Protein AF-A0A7S4C489-F1 (afdb_monomer_lite)

Foldseek 3Di:
DDFDWDWDWDQDPVRDIDTDTDGPVVVVVVVLVVLLVLLVVLLVCVLVVHDDPDPPSLQSLQQAQQKKFKFWDFPPDPDPPPPPGHTDFDPDPDPPFGAGEMENDVVLVVQVVVVVVVVDPDDGTDIDMDTGGLLRVLVSLLVDPGQWYWYSSGDPDDIRTDGNVVSVCSNPRD

Sequence (174 aa):
MPSALHCLEFVCPEDSTVSLRCDAAQVEHLRLFLKVAIVEQLLLRLHAGVDLEVQNPFARLRDFCGYFVLSALPVGCDALDDVPLRMAMVPDSQSKRRLIAAFTANDALQFFVAAREAAAQTREEQLVSVQLSGLELFGHLAGSSADGIVFNACGPTQPIALQREVTKAILNYP

Structure (mmCIF, N/CA/C/O backbone):
data_AF-A0A7S4C489-F1
#
_entry.id   AF-A0A7S4C489-F1
#
loop_
_atom_site.group_PDB
_atom_site.id
_atom_site.type_symbol
_atom_site.label_atom_id
_atom_site.label_alt_id
_atom_site.label_comp_id
_atom_site.label_asym_id
_atom_site.label_entity_id
_atom_site.label_seq_id
_atom_site.pdbx_PDB_ins_code
_atom_site.Cartn_x
_atom_site.Cartn_y
_atom_site.Cartn_z
_atom_site.occupancy
_atom_site.B_iso_or_equiv
_atom_site.auth_seq_id
_atom_site.auth_comp_id
_atom_site.auth_asym_id
_atom_site.auth_atom_id
_atom_site.pdbx_PDB_model_num
ATOM 1 N N . MET A 1 1 ? 39.138 2.344 0.219 1.00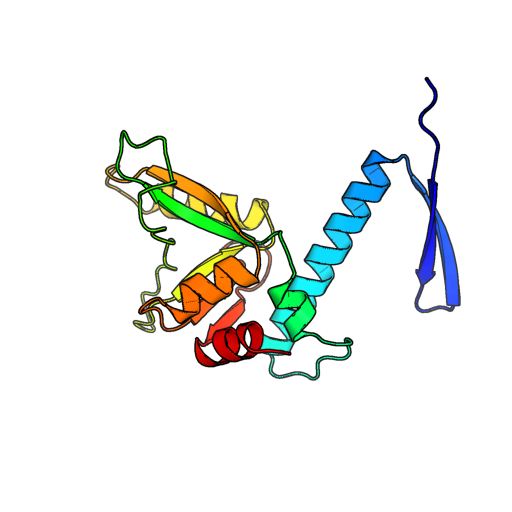 47.12 1 MET A N 1
ATOM 2 C CA . MET A 1 1 ? 39.084 1.410 -0.929 1.00 47.12 1 MET A CA 1
ATOM 3 C C . MET A 1 1 ? 38.181 2.029 -1.982 1.00 47.12 1 MET A C 1
ATOM 5 O O . MET A 1 1 ? 37.164 2.574 -1.572 1.00 47.12 1 MET A O 1
ATOM 9 N N . PRO A 1 2 ? 38.544 2.055 -3.275 1.00 48.91 2 PRO A N 1
ATOM 10 C CA . PRO A 1 2 ? 37.678 2.641 -4.293 1.00 48.91 2 PRO A CA 1
ATOM 11 C C . PRO A 1 2 ? 36.423 1.774 -4.451 1.00 48.91 2 PRO A C 1
ATOM 13 O O . PRO A 1 2 ? 36.527 0.581 -4.728 1.00 48.91 2 PRO A O 1
ATOM 16 N N . SER A 1 3 ? 35.249 2.362 -4.221 1.00 57.22 3 SER A N 1
ATOM 17 C CA . SER A 1 3 ? 33.958 1.710 -4.451 1.00 57.22 3 SER A CA 1
ATOM 18 C C . SER A 1 3 ? 33.835 1.350 -5.931 1.00 57.22 3 SER A C 1
ATOM 20 O O . SER A 1 3 ? 34.046 2.205 -6.793 1.00 57.22 3 SER A O 1
ATOM 22 N N . ALA A 1 4 ? 33.528 0.088 -6.237 1.00 72.00 4 ALA A N 1
ATOM 23 C CA . ALA A 1 4 ? 33.305 -0.345 -7.610 1.00 72.00 4 ALA A CA 1
ATOM 24 C C . ALA A 1 4 ? 32.109 0.419 -8.202 1.00 72.00 4 ALA A C 1
ATOM 26 O O . ALA A 1 4 ? 31.033 0.461 -7.604 1.00 72.00 4 ALA A O 1
ATOM 27 N N . LEU A 1 5 ? 32.315 1.048 -9.360 1.00 71.12 5 LEU A N 1
ATOM 28 C CA . LEU A 1 5 ? 31.244 1.695 -10.111 1.00 71.12 5 LEU A CA 1
ATOM 29 C C . LEU A 1 5 ? 30.520 0.640 -10.948 1.00 71.12 5 LEU A C 1
ATOM 31 O O . LEU A 1 5 ? 31.138 -0.097 -11.716 1.00 71.12 5 LEU A O 1
ATOM 35 N N . HIS A 1 6 ? 29.205 0.599 -10.811 1.00 75.62 6 HIS A N 1
ATOM 36 C CA . HIS A 1 6 ? 28.293 -0.190 -11.618 1.00 75.62 6 HIS A CA 1
ATOM 37 C C . HIS A 1 6 ? 27.765 0.665 -12.776 1.00 75.62 6 HIS A C 1
ATOM 39 O O . HIS A 1 6 ? 27.469 1.848 -12.606 1.00 75.62 6 HIS A O 1
ATOM 45 N N . CYS A 1 7 ? 27.639 0.061 -13.956 1.00 75.62 7 CYS A N 1
ATOM 46 C CA . CYS A 1 7 ? 26.987 0.679 -15.107 1.00 75.62 7 CYS A CA 1
ATOM 47 C C . CYS A 1 7 ? 25.549 0.158 -15.180 1.00 75.62 7 CYS A C 1
ATOM 49 O O . CYS A 1 7 ? 25.346 -1.049 -15.302 1.00 75.62 7 CYS A O 1
ATOM 51 N N . LEU A 1 8 ? 24.568 1.050 -15.058 1.00 73.81 8 LEU A N 1
ATOM 52 C CA . LEU A 1 8 ? 23.160 0.746 -15.302 1.00 73.81 8 LEU A CA 1
ATOM 53 C C . LEU A 1 8 ? 22.781 1.285 -16.679 1.00 73.81 8 LEU A C 1
ATOM 55 O O . LEU A 1 8 ? 23.013 2.458 -16.963 1.00 73.81 8 LEU A O 1
ATOM 59 N N . GLU A 1 9 ? 22.198 0.437 -17.519 1.00 77.31 9 GLU A N 1
ATOM 60 C CA . GLU A 1 9 ? 21.714 0.817 -18.845 1.00 77.31 9 GLU A CA 1
ATOM 61 C C . GLU A 1 9 ? 20.194 0.945 -18.815 1.00 77.31 9 GLU A C 1
ATOM 63 O O . GLU A 1 9 ? 19.482 0.014 -18.433 1.00 77.31 9 GLU A O 1
ATOM 68 N N . PHE A 1 10 ? 19.703 2.115 -19.207 1.00 73.81 10 PHE A N 1
ATOM 69 C CA . PHE A 1 10 ? 18.283 2.403 -19.336 1.00 73.81 10 PHE A CA 1
ATOM 70 C C . PHE A 1 10 ? 17.939 2.511 -20.817 1.00 73.81 10 PHE A C 1
ATOM 72 O O . PHE A 1 10 ? 18.589 3.259 -21.547 1.00 73.81 10 PHE A O 1
ATOM 79 N N . VAL A 1 11 ? 16.916 1.774 -21.246 1.00 74.12 11 VAL A N 1
ATOM 80 C CA . VAL A 1 11 ? 16.344 1.902 -22.589 1.00 74.12 11 VAL A CA 1
ATOM 81 C C . VAL A 1 11 ? 15.261 2.970 -22.526 1.00 74.12 11 VAL A C 1
ATOM 83 O O . VAL A 1 11 ? 14.256 2.807 -21.831 1.00 74.12 11 VAL A O 1
ATOM 86 N N . CYS A 1 12 ? 15.493 4.088 -23.202 1.00 66.31 12 CYS A N 1
ATOM 87 C CA . CYS A 1 12 ? 14.509 5.148 -23.341 1.00 66.31 12 CYS A CA 1
ATOM 88 C C . CYS A 1 12 ? 13.481 4.786 -24.431 1.00 66.31 12 CYS A C 1
ATOM 90 O O . CYS A 1 12 ? 13.786 3.999 -25.326 1.00 66.31 12 CYS A O 1
ATOM 92 N N . PRO A 1 13 ? 12.277 5.389 -24.406 1.00 63.50 13 PRO A N 1
ATOM 93 C CA . PRO A 1 13 ? 11.229 5.133 -25.403 1.00 63.50 13 PRO A CA 1
ATOM 94 C C . PRO A 1 13 ? 11.622 5.443 -26.856 1.00 63.50 13 PRO A C 1
ATOM 96 O O . PRO A 1 13 ? 10.945 5.006 -27.777 1.00 63.50 13 PRO A O 1
ATOM 99 N N . GLU A 1 14 ? 12.693 6.211 -27.061 1.00 78.44 14 GLU A N 1
ATOM 100 C CA . GLU A 1 14 ? 13.211 6.613 -28.375 1.00 78.44 14 GLU A CA 1
ATOM 101 C C . GLU A 1 14 ? 14.288 5.649 -28.916 1.00 78.44 14 GLU A C 1
ATOM 103 O O . GLU A 1 14 ? 15.095 6.044 -29.754 1.00 78.44 14 GLU A O 1
ATOM 108 N N . ASP A 1 15 ? 14.368 4.418 -28.392 1.00 71.81 15 ASP A N 1
ATOM 109 C CA . ASP A 1 15 ? 15.439 3.438 -28.661 1.00 71.81 15 ASP A CA 1
ATOM 110 C C . ASP A 1 15 ? 16.861 3.952 -28.354 1.00 71.81 15 ASP A C 1
ATOM 112 O O . ASP A 1 15 ? 17.868 3.387 -28.788 1.00 71.81 15 ASP A O 1
ATOM 116 N N . SER A 1 16 ? 16.970 5.017 -27.559 1.00 73.38 16 SER A N 1
ATOM 117 C CA . SER A 1 16 ? 18.240 5.518 -27.048 1.00 73.38 16 SER A CA 1
ATOM 118 C C . SER A 1 16 ? 18.595 4.837 -25.728 1.00 73.38 16 SER A C 1
ATOM 120 O O . SER A 1 16 ? 17.752 4.644 -24.850 1.00 73.38 16 SER A O 1
ATOM 122 N N . THR A 1 17 ? 19.863 4.462 -25.576 1.00 76.50 17 THR A N 1
ATOM 123 C CA . THR A 1 17 ? 20.372 3.865 -24.338 1.00 76.50 17 THR A CA 1
ATOM 124 C C . THR A 1 17 ? 21.114 4.914 -23.528 1.00 76.50 17 THR A C 1
ATOM 126 O O . THR A 1 17 ? 22.079 5.515 -24.004 1.00 76.50 17 THR A O 1
ATOM 129 N N . VAL A 1 18 ? 20.694 5.121 -22.283 1.00 78.38 18 VAL A N 1
ATOM 130 C CA . VAL A 1 18 ? 21.392 5.996 -21.336 1.00 78.38 18 VAL A CA 1
ATOM 131 C C . VAL A 1 18 ? 22.132 5.129 -20.328 1.00 78.38 18 VAL A C 1
ATOM 133 O O . VAL A 1 18 ? 21.525 4.345 -19.599 1.00 78.38 18 VAL A O 1
ATOM 136 N N . SER A 1 19 ? 23.456 5.278 -20.276 1.00 78.75 19 SER A N 1
ATOM 137 C CA . SER A 1 19 ? 24.300 4.606 -19.289 1.00 78.75 19 SER A CA 1
ATOM 138 C C . SER A 1 19 ? 24.532 5.513 -18.081 1.00 78.75 19 SER A C 1
ATOM 140 O O . SER A 1 19 ? 25.133 6.583 -18.214 1.00 78.75 19 SER A O 1
ATOM 142 N N . LEU A 1 20 ? 24.112 5.075 -16.899 1.00 80.06 20 LEU A N 1
ATOM 143 C CA . LEU A 1 20 ? 24.358 5.762 -15.635 1.00 80.06 20 LEU A CA 1
ATOM 144 C C . LEU A 1 20 ? 25.469 5.029 -14.873 1.00 80.06 20 LEU A C 1
ATOM 146 O O . LEU A 1 20 ? 25.382 3.821 -14.643 1.00 80.06 20 LEU A O 1
ATOM 150 N N . ARG A 1 21 ? 26.525 5.750 -14.480 1.00 83.69 21 ARG A N 1
ATOM 151 C CA . ARG A 1 21 ? 27.573 5.209 -13.603 1.00 83.69 21 ARG A CA 1
ATOM 152 C C . ARG A 1 21 ? 27.207 5.499 -12.160 1.00 83.69 21 ARG A C 1
ATOM 154 O O . ARG A 1 21 ? 27.147 6.662 -11.770 1.00 83.69 21 ARG A O 1
ATOM 161 N N . CYS A 1 22 ? 27.001 4.443 -11.391 1.00 83.38 22 CYS A N 1
ATOM 162 C CA . CYS A 1 22 ? 26.577 4.524 -10.005 1.00 83.38 22 CYS A CA 1
ATOM 163 C C . CYS A 1 22 ? 27.525 3.747 -9.104 1.00 83.38 22 CYS A C 1
ATOM 165 O O . CYS A 1 22 ? 28.034 2.699 -9.492 1.00 83.38 22 CYS A O 1
ATOM 167 N N . ASP A 1 23 ? 27.736 4.215 -7.882 1.00 87.88 23 ASP A N 1
ATOM 168 C CA . ASP A 1 23 ? 28.284 3.351 -6.840 1.00 87.88 23 ASP A CA 1
ATOM 169 C C . ASP A 1 23 ? 27.232 2.332 -6.353 1.00 87.88 23 ASP A C 1
ATOM 171 O O . ASP A 1 23 ? 26.052 2.391 -6.713 1.00 87.88 23 ASP A O 1
ATOM 175 N N . ALA A 1 24 ? 27.655 1.366 -5.536 1.00 81.56 24 ALA A N 1
ATOM 176 C CA . ALA A 1 24 ? 26.771 0.315 -5.032 1.00 81.56 24 ALA A CA 1
ATOM 177 C C . ALA A 1 24 ? 25.567 0.857 -4.233 1.00 81.56 24 ALA A C 1
ATOM 179 O O . ALA A 1 24 ? 24.468 0.317 -4.348 1.00 81.56 24 ALA A O 1
ATOM 180 N N . ALA A 1 25 ? 25.740 1.936 -3.463 1.00 83.31 25 ALA A N 1
ATOM 181 C CA . ALA A 1 25 ? 24.656 2.515 -2.672 1.00 83.31 25 ALA A CA 1
ATOM 182 C C . ALA A 1 25 ? 23.616 3.203 -3.571 1.00 83.31 25 ALA A C 1
ATOM 184 O O . ALA A 1 25 ? 22.413 3.074 -3.356 1.00 83.31 25 ALA A O 1
ATOM 185 N N . GLN A 1 26 ? 24.065 3.898 -4.615 1.00 84.00 26 GLN A N 1
ATOM 186 C CA . GLN A 1 26 ? 23.197 4.516 -5.616 1.00 84.00 26 GLN A CA 1
ATOM 187 C C . GLN A 1 26 ? 22.395 3.476 -6.407 1.00 84.00 26 GLN A C 1
ATOM 189 O O . GLN A 1 26 ? 21.207 3.683 -6.654 1.00 84.00 26 GLN A O 1
ATOM 194 N N . VAL A 1 27 ? 23.008 2.342 -6.767 1.00 82.00 27 VAL A N 1
ATOM 195 C CA . VAL A 1 27 ? 22.298 1.237 -7.432 1.00 82.00 27 VAL A CA 1
ATOM 196 C C . VAL A 1 27 ? 21.177 0.692 -6.550 1.00 82.00 27 VAL A C 1
ATOM 198 O O . VAL A 1 27 ? 20.066 0.490 -7.039 1.00 82.00 27 VAL A O 1
ATOM 201 N N . GLU A 1 28 ? 21.434 0.476 -5.260 1.00 81.88 28 GLU A N 1
ATOM 202 C CA . GLU A 1 28 ? 20.408 -0.004 -4.328 1.00 81.88 28 GLU A CA 1
ATOM 203 C C . GLU A 1 28 ? 19.265 1.005 -4.159 1.00 81.88 28 GLU A C 1
ATOM 205 O O . GLU A 1 28 ? 18.094 0.622 -4.226 1.00 81.88 28 GLU A O 1
ATOM 210 N N . HIS A 1 29 ? 19.574 2.301 -4.054 1.00 82.25 29 HIS A N 1
ATOM 211 C CA . HIS A 1 29 ? 18.546 3.344 -4.024 1.00 82.25 29 HIS A CA 1
ATOM 212 C C . HIS A 1 29 ? 17.684 3.353 -5.291 1.00 82.25 29 HIS A C 1
ATOM 214 O O . HIS A 1 29 ? 16.458 3.406 -5.195 1.00 82.25 29 HIS A O 1
ATOM 220 N N . LEU A 1 30 ? 18.296 3.249 -6.475 1.00 83.19 30 LEU A N 1
ATOM 221 C CA . LEU A 1 30 ? 17.563 3.190 -7.743 1.00 83.19 30 LEU A CA 1
ATOM 222 C C . LEU A 1 30 ? 16.684 1.939 -7.835 1.00 83.19 30 LEU A C 1
ATOM 224 O O . LEU A 1 30 ? 15.540 2.021 -8.278 1.00 83.19 30 LEU A O 1
ATOM 228 N N . ARG A 1 31 ? 17.177 0.782 -7.378 1.00 83.12 31 ARG A N 1
ATOM 229 C CA . ARG A 1 31 ? 16.390 -0.460 -7.328 1.00 83.12 31 ARG A CA 1
ATOM 230 C C . ARG A 1 31 ? 15.173 -0.321 -6.424 1.00 83.12 31 ARG A C 1
ATOM 232 O O . ARG A 1 31 ? 14.090 -0.761 -6.807 1.00 83.12 31 ARG A O 1
ATOM 239 N N . LEU A 1 32 ? 15.336 0.279 -5.247 1.00 80.56 32 LEU A N 1
ATOM 240 C CA . LEU A 1 32 ? 14.225 0.522 -4.331 1.00 80.56 32 LEU A CA 1
ATOM 241 C C . LEU A 1 32 ? 13.210 1.494 -4.942 1.00 80.56 32 LEU A C 1
ATOM 243 O O . LEU A 1 32 ? 12.019 1.190 -4.963 1.00 80.56 32 LEU A O 1
ATOM 247 N N . PHE A 1 33 ? 13.687 2.606 -5.506 1.00 83.75 33 PHE A N 1
ATOM 248 C CA . PHE A 1 33 ? 12.850 3.598 -6.178 1.00 83.75 33 PHE A CA 1
ATOM 249 C C . PHE A 1 33 ? 12.013 2.976 -7.303 1.00 83.75 33 PHE A C 1
ATOM 251 O O . PHE A 1 33 ? 10.803 3.177 -7.353 1.00 83.75 33 PHE A O 1
ATOM 258 N N . LEU A 1 34 ? 12.625 2.155 -8.163 1.00 83.88 34 LEU A N 1
ATOM 259 C CA . LEU A 1 34 ? 11.911 1.468 -9.242 1.00 83.88 34 LEU A CA 1
ATOM 260 C C . LEU A 1 34 ? 10.825 0.525 -8.712 1.00 83.88 34 LEU A C 1
ATOM 262 O O . LEU A 1 34 ? 9.737 0.469 -9.282 1.00 83.88 34 LEU A O 1
ATOM 266 N N . LYS A 1 35 ? 11.086 -0.204 -7.618 1.00 83.75 35 LYS A N 1
ATOM 267 C CA . LYS A 1 35 ? 10.074 -1.076 -6.998 1.00 83.75 35 LYS A CA 1
ATOM 268 C C . LYS A 1 35 ? 8.884 -0.271 -6.477 1.00 83.75 35 LYS A C 1
ATOM 270 O O . LYS A 1 35 ? 7.751 -0.643 -6.769 1.00 83.75 35 LYS A O 1
ATOM 275 N N . VAL A 1 36 ? 9.142 0.828 -5.764 1.00 85.62 36 VAL A N 1
ATOM 276 C CA . VAL A 1 36 ? 8.100 1.738 -5.257 1.00 85.62 36 VAL A CA 1
ATOM 277 C C . VAL A 1 36 ? 7.282 2.305 -6.418 1.00 85.62 36 VAL A C 1
ATOM 279 O O . VAL A 1 36 ? 6.063 2.169 -6.424 1.00 85.62 36 VAL A O 1
ATOM 282 N N . ALA A 1 37 ? 7.944 2.844 -7.447 1.00 86.44 37 ALA A N 1
ATOM 283 C CA . ALA A 1 37 ? 7.281 3.436 -8.607 1.00 86.44 37 ALA A CA 1
ATOM 284 C C . ALA A 1 37 ? 6.385 2.430 -9.349 1.00 86.44 37 ALA A C 1
ATOM 286 O O . ALA A 1 37 ? 5.265 2.762 -9.732 1.00 86.44 37 ALA A O 1
ATOM 287 N N . ILE A 1 38 ? 6.838 1.182 -9.522 1.00 88.75 38 ILE A N 1
ATOM 288 C CA . ILE A 1 38 ? 6.021 0.123 -10.133 1.00 88.75 38 ILE A CA 1
ATOM 289 C C . ILE A 1 38 ? 4.784 -0.170 -9.279 1.00 88.75 38 ILE A C 1
ATOM 291 O O . ILE A 1 38 ? 3.687 -0.279 -9.821 1.00 88.75 38 ILE A O 1
ATOM 295 N N . VAL A 1 39 ? 4.943 -0.297 -7.960 1.00 89.56 39 VAL A N 1
ATOM 296 C CA . VAL A 1 39 ? 3.826 -0.557 -7.039 1.00 89.56 39 VAL A CA 1
ATOM 297 C C . VAL A 1 39 ? 2.815 0.585 -7.074 1.00 89.56 39 VAL A C 1
ATOM 299 O O . VAL A 1 39 ? 1.622 0.329 -7.214 1.00 89.56 39 VAL A O 1
ATOM 302 N N . GLU A 1 40 ? 3.268 1.835 -7.037 1.00 87.75 40 GLU A N 1
ATOM 303 C CA . GLU A 1 40 ? 2.386 3.002 -7.124 1.00 87.75 40 GLU A CA 1
ATOM 304 C C . GLU A 1 40 ? 1.622 3.055 -8.450 1.00 87.75 40 GLU A C 1
ATOM 306 O O . GLU A 1 40 ? 0.411 3.273 -8.452 1.00 87.75 40 GLU A O 1
ATOM 311 N N . GLN A 1 41 ? 2.285 2.777 -9.576 1.00 88.81 41 GLN A N 1
ATOM 312 C CA . GLN A 1 41 ? 1.624 2.703 -10.883 1.00 88.81 41 GLN A CA 1
ATOM 313 C C . GLN A 1 41 ? 0.577 1.584 -10.942 1.00 88.81 41 GLN A C 1
ATOM 315 O O . GLN A 1 41 ? -0.510 1.783 -11.489 1.00 88.81 41 GLN A O 1
ATOM 320 N N . LEU A 1 42 ? 0.867 0.419 -10.354 1.00 90.12 42 LEU A N 1
ATOM 321 C CA . LEU A 1 42 ? -0.098 -0.677 -10.257 1.00 90.12 42 LEU A CA 1
ATOM 322 C C . LEU A 1 42 ? -1.313 -0.285 -9.412 1.00 90.12 42 LEU A C 1
ATOM 324 O O . LEU A 1 42 ? -2.442 -0.531 -9.831 1.00 90.12 42 LEU A O 1
ATOM 328 N N . LEU A 1 43 ? -1.096 0.352 -8.258 1.00 89.81 43 LEU A N 1
ATOM 329 C CA . LEU A 1 43 ? -2.171 0.836 -7.391 1.00 89.81 43 LEU A CA 1
ATOM 330 C C . LEU A 1 43 ? -3.047 1.872 -8.108 1.00 89.81 43 LEU A C 1
ATOM 332 O O . LEU A 1 43 ? -4.272 1.766 -8.060 1.00 89.81 43 LEU A O 1
ATOM 336 N N . LEU A 1 44 ? -2.440 2.830 -8.817 1.00 88.56 44 LEU A N 1
ATOM 337 C CA . LEU A 1 44 ? -3.159 3.855 -9.581 1.00 88.56 44 LEU A CA 1
ATOM 338 C C . LEU A 1 44 ? -4.034 3.244 -10.676 1.00 88.56 44 LEU A C 1
ATOM 340 O O . LEU A 1 44 ? -5.212 3.580 -10.782 1.00 88.56 44 LEU A O 1
ATOM 344 N N . ARG A 1 45 ? -3.484 2.321 -11.473 1.00 88.62 45 ARG A N 1
ATOM 345 C CA . ARG A 1 45 ? -4.242 1.651 -12.540 1.00 88.62 45 ARG A CA 1
ATOM 346 C C . ARG A 1 45 ? -5.372 0.792 -11.987 1.00 88.62 45 ARG A C 1
ATOM 348 O O . ARG A 1 45 ? -6.477 0.835 -12.519 1.00 88.62 45 ARG A O 1
ATOM 355 N N . LEU A 1 46 ? -5.119 0.076 -10.890 1.00 86.88 46 LEU A N 1
ATOM 356 C CA . LEU A 1 46 ? -6.131 -0.725 -10.205 1.00 86.88 46 LEU A CA 1
ATOM 357 C C . LEU A 1 46 ? -7.276 0.150 -9.679 1.00 86.88 46 LEU A C 1
ATOM 359 O O . LEU A 1 46 ? -8.440 -0.202 -9.839 1.00 86.88 46 LEU A O 1
ATOM 363 N N . HIS A 1 47 ? -6.952 1.311 -9.106 1.00 86.62 47 HIS A N 1
ATOM 364 C CA . HIS A 1 47 ? -7.938 2.290 -8.652 1.00 86.62 47 HIS A CA 1
ATOM 365 C C . HIS A 1 47 ? -8.744 2.898 -9.807 1.00 86.62 47 HIS A C 1
ATOM 367 O O . HIS A 1 47 ? -9.954 3.078 -9.687 1.00 86.62 47 HIS A O 1
ATOM 373 N N . ALA A 1 48 ? -8.090 3.177 -10.936 1.00 86.56 48 ALA A N 1
ATOM 374 C CA . ALA A 1 48 ? -8.727 3.715 -12.135 1.00 86.56 48 ALA A CA 1
ATOM 375 C C . ALA A 1 48 ? -9.516 2.665 -12.945 1.00 86.56 48 ALA A C 1
ATOM 377 O O . ALA A 1 48 ? -10.209 3.032 -13.892 1.00 86.56 48 ALA A O 1
ATOM 378 N N . GLY A 1 49 ? -9.416 1.374 -12.601 1.00 83.50 49 GLY A N 1
ATOM 379 C CA . GLY A 1 49 ? -10.044 0.286 -13.355 1.00 83.50 49 GLY A CA 1
ATOM 380 C C . GLY A 1 49 ? -9.443 0.082 -14.750 1.00 83.50 49 GLY A C 1
ATOM 381 O O . GLY A 1 49 ? -10.156 -0.313 -15.667 1.00 83.50 49 GLY A O 1
ATOM 382 N N . VAL A 1 50 ? -8.155 0.393 -14.919 1.00 87.12 50 VAL A N 1
ATOM 383 C CA . VAL A 1 50 ? -7.425 0.300 -16.194 1.00 87.12 50 VAL A CA 1
ATOM 384 C C . VAL A 1 50 ? -6.630 -1.005 -16.258 1.00 87.12 50 VAL A C 1
ATOM 386 O O . VAL A 1 50 ? -6.199 -1.533 -15.231 1.00 87.12 50 VAL A O 1
ATO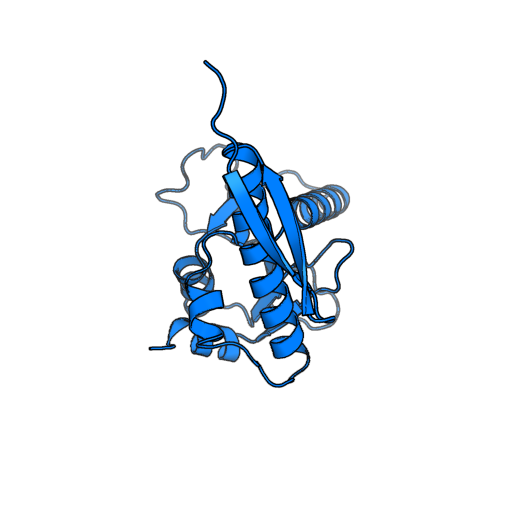M 389 N N . ASP A 1 51 ? -6.388 -1.498 -17.473 1.00 81.75 51 ASP A N 1
ATOM 390 C CA . ASP A 1 51 ? -5.600 -2.704 -17.715 1.00 81.75 51 ASP A CA 1
ATOM 391 C C . ASP A 1 51 ? -4.181 -2.632 -17.119 1.00 81.75 51 ASP A C 1
ATOM 393 O O . ASP A 1 51 ? -3.441 -1.641 -17.222 1.00 81.75 51 ASP A O 1
ATOM 397 N N . LEU A 1 52 ? -3.787 -3.740 -16.490 1.00 84.38 52 LEU A N 1
ATOM 398 C CA . LEU A 1 52 ? -2.493 -3.919 -15.842 1.00 84.38 52 LEU A CA 1
ATOM 399 C C . LEU A 1 52 ? -1.522 -4.584 -16.830 1.00 84.38 52 LEU A C 1
ATOM 401 O O . LEU A 1 52 ? -1.460 -5.805 -16.928 1.00 84.38 52 LEU A O 1
ATOM 405 N N . GLU A 1 53 ? -0.732 -3.782 -17.546 1.00 79.12 53 GLU A N 1
ATOM 406 C CA . GLU A 1 53 ? 0.242 -4.227 -18.568 1.00 79.12 53 GLU A CA 1
ATOM 407 C C . GLU A 1 53 ? 1.531 -4.828 -17.969 1.00 79.12 53 GLU A C 1
ATOM 409 O O . GLU A 1 53 ? 2.618 -4.738 -18.539 1.00 79.12 53 GLU A O 1
ATOM 414 N N . VAL A 1 54 ? 1.447 -5.411 -16.776 1.00 78.00 54 VAL A N 1
ATOM 415 C CA . VAL A 1 54 ? 2.598 -5.947 -16.044 1.00 78.00 54 VAL A CA 1
ATOM 416 C C . VAL A 1 54 ? 2.367 -7.425 -15.782 1.00 78.00 54 VAL A C 1
ATOM 418 O O . VAL A 1 54 ? 1.277 -7.829 -15.390 1.00 78.00 54 VAL A O 1
ATOM 421 N N . G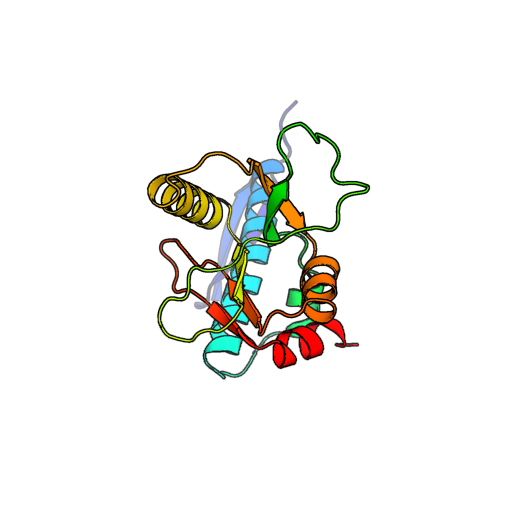LN A 1 55 ? 3.407 -8.243 -15.946 1.00 78.75 55 GLN A N 1
ATOM 422 C CA . GLN A 1 55 ? 3.333 -9.657 -15.581 1.00 78.75 55 GLN A CA 1
ATOM 423 C C . GLN A 1 55 ? 3.102 -9.813 -14.072 1.00 78.75 55 GLN A C 1
ATOM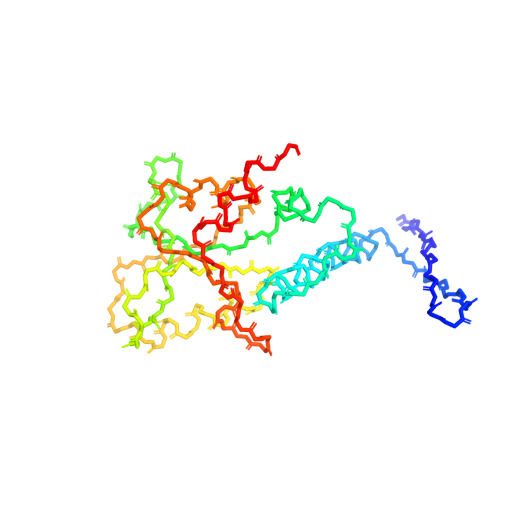 425 O O . GLN A 1 55 ? 3.873 -9.279 -13.266 1.00 78.75 55 GLN A O 1
ATOM 430 N N . ASN A 1 56 ? 2.072 -10.586 -13.714 1.00 85.81 56 ASN A N 1
ATOM 431 C CA . ASN A 1 56 ? 1.689 -10.920 -12.338 1.00 85.81 56 ASN A CA 1
ATOM 432 C C . ASN A 1 56 ? 1.544 -9.680 -11.427 1.00 85.81 56 ASN A C 1
ATOM 434 O O . ASN A 1 56 ? 2.268 -9.552 -10.436 1.00 85.81 56 ASN A O 1
ATOM 438 N N . PRO A 1 57 ? 0.624 -8.744 -11.731 1.00 88.06 57 PRO A N 1
ATOM 439 C CA . PRO A 1 57 ? 0.542 -7.469 -11.021 1.00 88.06 57 PRO A CA 1
ATOM 440 C C . PRO A 1 57 ? 0.185 -7.651 -9.538 1.00 88.06 57 PRO A C 1
ATOM 442 O O . PRO A 1 57 ? 0.734 -6.965 -8.680 1.00 88.06 57 PRO A O 1
ATOM 445 N N . PHE A 1 58 ? -0.673 -8.622 -9.216 1.00 90.81 58 PHE A N 1
ATOM 446 C CA . PHE A 1 58 ? -1.046 -8.929 -7.834 1.00 90.81 58 PHE A CA 1
ATOM 447 C C . PHE A 1 58 ? 0.101 -9.553 -7.039 1.00 90.81 58 PHE A C 1
ATOM 449 O O . PHE A 1 58 ? 0.314 -9.149 -5.900 1.00 90.81 58 PHE A O 1
ATOM 456 N N . ALA A 1 59 ? 0.906 -10.435 -7.645 1.00 89.44 59 ALA A N 1
ATOM 457 C CA . ALA A 1 59 ? 2.119 -10.942 -6.998 1.00 89.44 59 ALA A CA 1
ATOM 458 C C . ALA A 1 59 ? 3.082 -9.797 -6.655 1.00 89.44 59 ALA A C 1
ATOM 460 O O . ALA A 1 59 ? 3.586 -9.730 -5.543 1.00 89.44 59 ALA A O 1
ATOM 461 N N . ARG A 1 60 ? 3.270 -8.821 -7.555 1.00 89.75 60 ARG A N 1
ATOM 462 C CA . ARG A 1 60 ? 4.129 -7.657 -7.274 1.00 89.75 60 ARG A CA 1
ATOM 463 C C . ARG A 1 60 ? 3.633 -6.813 -6.103 1.00 89.75 60 ARG A C 1
ATOM 465 O O . ARG A 1 60 ? 4.454 -6.346 -5.321 1.00 89.75 60 ARG A O 1
ATOM 472 N N . LEU A 1 61 ? 2.319 -6.619 -5.977 1.00 91.31 61 LEU A N 1
ATOM 473 C CA . LEU A 1 61 ? 1.739 -5.914 -4.832 1.00 91.31 61 LEU A CA 1
ATOM 474 C C . LEU A 1 61 ? 1.907 -6.716 -3.537 1.00 91.31 61 LEU A C 1
ATOM 476 O O . LEU A 1 61 ? 2.279 -6.136 -2.519 1.00 91.31 61 LEU A O 1
ATOM 480 N N . ARG A 1 62 ? 1.655 -8.029 -3.578 1.00 92.38 62 ARG A N 1
ATOM 481 C CA . ARG A 1 62 ? 1.776 -8.943 -2.433 1.00 92.38 62 ARG A CA 1
ATOM 482 C C . ARG A 1 62 ? 3.216 -9.074 -1.937 1.00 92.38 62 ARG A C 1
ATOM 484 O O . ARG A 1 62 ? 3.453 -9.060 -0.735 1.00 92.38 62 ARG A O 1
ATOM 491 N N . ASP A 1 63 ? 4.170 -9.173 -2.850 1.00 90.38 63 ASP A N 1
ATOM 492 C CA . ASP A 1 63 ? 5.563 -9.490 -2.527 1.00 90.38 63 ASP A CA 1
ATOM 493 C C . ASP A 1 63 ? 6.396 -8.222 -2.247 1.00 90.38 63 ASP A C 1
ATOM 495 O O . ASP A 1 63 ? 7.577 -8.296 -1.901 1.00 90.38 63 ASP A O 1
ATOM 499 N N . PHE A 1 64 ? 5.798 -7.032 -2.383 1.00 91.44 64 PHE A N 1
ATOM 500 C CA . PHE A 1 64 ? 6.460 -5.776 -2.049 1.00 91.44 64 PHE A CA 1
ATOM 501 C C . PHE A 1 64 ? 6.676 -5.650 -0.536 1.00 91.44 64 PHE A C 1
ATOM 503 O O . PHE A 1 64 ? 5.734 -5.731 0.244 1.00 91.44 64 PHE A O 1
ATOM 510 N N . CYS A 1 65 ? 7.920 -5.416 -0.115 1.00 87.12 65 CYS A N 1
ATOM 511 C CA . CYS A 1 65 ? 8.329 -5.356 1.293 1.00 87.12 65 CYS A CA 1
ATOM 512 C C . CYS A 1 65 ? 8.427 -3.933 1.875 1.00 87.12 65 CYS A C 1
ATOM 514 O O . CYS A 1 65 ? 9.125 -3.716 2.863 1.00 87.12 65 CYS A O 1
ATOM 516 N N . GLY A 1 66 ? 7.792 -2.946 1.239 1.00 88.19 66 GLY A N 1
ATOM 517 C CA . GLY A 1 66 ? 8.009 -1.524 1.527 1.00 88.19 66 GLY A CA 1
ATOM 518 C C . GLY A 1 66 ? 6.760 -0.740 1.909 1.00 88.19 66 GLY A C 1
ATOM 519 O O . GLY A 1 66 ? 6.732 0.463 1.668 1.00 88.19 66 GLY A O 1
ATOM 520 N N . TYR A 1 67 ? 5.719 -1.386 2.440 1.00 91.75 67 TYR A N 1
ATOM 521 C CA . TYR A 1 67 ? 4.546 -0.652 2.909 1.00 91.75 67 TYR A CA 1
ATOM 522 C C . TYR A 1 67 ? 4.759 -0.171 4.338 1.00 91.75 67 TYR A C 1
ATOM 524 O O . TYR A 1 67 ? 5.140 -0.947 5.208 1.00 91.75 67 TYR A O 1
ATOM 532 N N . PHE A 1 68 ? 4.453 1.090 4.601 1.00 91.75 68 PHE A N 1
ATOM 533 C CA . PHE A 1 68 ? 4.442 1.656 5.940 1.00 91.75 68 PHE A CA 1
ATOM 534 C C . PHE A 1 68 ? 3.008 1.793 6.430 1.00 91.75 68 PHE A C 1
ATOM 536 O O . PHE A 1 68 ? 2.128 2.259 5.704 1.00 91.75 68 PHE A O 1
ATOM 543 N N . VAL A 1 69 ? 2.781 1.424 7.682 1.00 91.75 69 VAL A N 1
ATOM 544 C CA . VAL A 1 69 ? 1.537 1.675 8.409 1.00 91.75 69 VAL A CA 1
ATOM 545 C C . VAL A 1 69 ? 1.872 2.303 9.752 1.00 91.75 69 VAL A C 1
ATOM 547 O O . VAL A 1 69 ? 2.973 2.142 10.273 1.00 91.75 69 VAL A O 1
ATOM 550 N N . LEU A 1 70 ? 0.916 3.019 10.332 1.00 88.50 70 LEU A N 1
ATOM 551 C CA . LEU A 1 70 ? 1.045 3.512 11.700 1.00 88.50 70 LEU A CA 1
ATOM 552 C C . LEU A 1 70 ? 0.309 2.572 12.636 1.00 88.50 70 LEU A C 1
ATOM 554 O O . LEU A 1 70 ? -0.861 2.284 12.398 1.00 88.50 70 LEU A O 1
ATOM 558 N N . SER A 1 71 ? 0.969 2.135 13.700 1.00 84.81 71 SER A N 1
ATOM 559 C CA . SER A 1 71 ? 0.343 1.411 14.800 1.00 84.81 71 SER A CA 1
ATOM 560 C C . SER A 1 71 ? 0.185 2.328 16.004 1.00 84.81 71 SER A C 1
ATOM 562 O O . SER A 1 71 ? 1.132 3.020 16.379 1.00 84.81 71 SER A O 1
ATOM 564 N N . ALA A 1 72 ? -0.997 2.324 16.617 1.00 76.44 72 ALA A N 1
ATOM 565 C CA . ALA A 1 72 ? -1.198 2.935 17.925 1.00 76.44 72 ALA A CA 1
ATOM 566 C C . ALA A 1 72 ? -0.726 1.962 19.012 1.00 76.44 72 ALA A C 1
ATOM 568 O O . ALA A 1 72 ? -1.326 0.900 19.207 1.00 76.44 72 ALA A O 1
ATOM 569 N N . LEU A 1 73 ? 0.353 2.319 19.706 1.00 71.38 73 LEU A N 1
ATOM 570 C CA . LEU A 1 73 ? 0.837 1.599 20.877 1.00 71.38 73 LEU A CA 1
ATOM 571 C C . LEU A 1 73 ? 0.370 2.304 22.160 1.00 71.38 73 LEU A C 1
ATOM 573 O O . LEU A 1 73 ? 0.410 3.539 22.234 1.00 71.38 73 LEU A O 1
ATOM 577 N N . PRO A 1 74 ? -0.061 1.541 23.184 1.00 67.00 74 PRO A N 1
ATOM 578 C CA . PRO A 1 74 ? -0.260 2.090 24.517 1.00 67.00 74 PRO A CA 1
ATOM 579 C C . PRO A 1 74 ? 1.041 2.717 25.022 1.00 67.00 74 PRO A C 1
ATOM 581 O O . PRO A 1 74 ? 2.116 2.132 24.873 1.00 67.00 74 PRO A O 1
ATOM 584 N N . VAL A 1 75 ? 0.943 3.890 25.648 1.00 65.81 75 VAL A N 1
ATOM 585 C CA . VAL A 1 75 ? 2.105 4.579 26.223 1.00 65.81 75 VAL A CA 1
ATOM 586 C C . VAL A 1 75 ? 2.783 3.666 27.255 1.00 65.81 75 VAL A C 1
ATOM 588 O O . VAL A 1 75 ? 2.149 3.246 28.223 1.00 65.81 75 VAL A O 1
ATOM 591 N N . GLY A 1 76 ? 4.068 3.357 27.043 1.00 65.75 76 GLY A N 1
ATOM 592 C CA . GLY A 1 76 ? 4.877 2.501 27.923 1.00 65.75 76 GLY A CA 1
ATOM 593 C C . GLY A 1 76 ? 5.058 1.045 27.468 1.00 65.75 76 GLY A C 1
ATOM 594 O O . GLY A 1 76 ? 5.663 0.267 28.203 1.00 65.75 76 GLY A O 1
ATOM 595 N N . CYS A 1 77 ? 4.564 0.663 26.284 1.00 64.81 77 CYS A N 1
ATOM 596 C CA . CYS A 1 77 ? 4.915 -0.603 25.629 1.00 64.81 77 CYS A CA 1
ATOM 597 C C . CYS A 1 77 ? 5.921 -0.367 24.495 1.00 64.81 77 CYS A C 1
ATOM 599 O O . CYS A 1 77 ? 5.553 0.154 23.445 1.00 64.81 77 CYS A O 1
ATOM 601 N N . ASP A 1 78 ? 7.165 -0.808 24.692 1.00 62.94 78 ASP A N 1
ATOM 602 C CA . ASP A 1 78 ? 8.228 -0.721 23.676 1.00 62.94 78 ASP A CA 1
ATOM 603 C C . ASP A 1 78 ? 8.262 -1.937 22.730 1.00 62.94 78 ASP A C 1
ATOM 605 O O . ASP A 1 78 ? 8.915 -1.897 21.688 1.00 62.94 78 ASP A O 1
ATOM 609 N N . ALA A 1 79 ? 7.563 -3.025 23.073 1.00 61.50 79 ALA A N 1
ATOM 610 C CA . ALA A 1 79 ? 7.558 -4.266 22.303 1.00 61.50 79 ALA A CA 1
ATOM 611 C C . ALA A 1 79 ? 6.247 -4.443 21.520 1.00 61.50 79 ALA A C 1
ATOM 613 O O . ALA A 1 79 ? 5.159 -4.466 22.097 1.00 61.50 79 ALA A O 1
ATOM 614 N N . LEU A 1 80 ? 6.369 -4.607 20.199 1.00 62.84 80 LEU A N 1
ATOM 615 C CA . LEU A 1 80 ? 5.265 -4.917 19.279 1.00 62.84 80 LEU A CA 1
ATOM 616 C C . LEU A 1 80 ? 4.882 -6.408 19.276 1.00 62.84 80 LEU A C 1
ATOM 618 O O . LEU A 1 80 ? 3.844 -6.753 18.721 1.00 62.84 80 LEU A O 1
ATOM 622 N N . ASP A 1 81 ? 5.693 -7.277 19.888 1.00 59.72 81 ASP A N 1
ATOM 623 C CA . ASP A 1 81 ? 5.625 -8.731 19.674 1.00 59.72 81 ASP A CA 1
ATOM 624 C C . ASP A 1 81 ? 4.355 -9.402 20.234 1.00 59.72 81 ASP A C 1
ATOM 626 O O . ASP A 1 81 ? 3.922 -10.415 19.691 1.00 59.72 81 ASP A O 1
ATOM 630 N N . ASP A 1 82 ? 3.715 -8.820 21.256 1.00 59.00 82 ASP A N 1
ATOM 631 C CA . ASP A 1 82 ? 2.508 -9.377 21.904 1.00 59.00 82 ASP A CA 1
ATOM 632 C C . ASP A 1 82 ? 1.261 -8.475 21.790 1.00 59.00 82 ASP A C 1
ATOM 634 O O . ASP A 1 82 ? 0.178 -8.822 22.274 1.00 59.00 82 ASP A O 1
ATOM 638 N N . VAL A 1 83 ? 1.374 -7.309 21.142 1.00 62.12 83 VAL A N 1
ATOM 639 C CA . VAL A 1 83 ? 0.251 -6.372 20.984 1.00 62.12 83 VAL A CA 1
ATOM 640 C C . VAL A 1 83 ? -0.309 -6.484 19.565 1.00 62.12 83 VAL A C 1
ATOM 642 O O . VAL A 1 83 ? 0.422 -6.250 18.603 1.00 62.12 83 VAL A O 1
ATOM 645 N N . PRO A 1 84 ? -1.610 -6.793 19.383 1.00 66.50 84 PRO A N 1
ATOM 646 C CA . PRO A 1 84 ? -2.196 -6.856 18.052 1.00 66.50 84 PRO A CA 1
ATOM 647 C C . PRO A 1 84 ? -2.040 -5.505 17.349 1.00 66.50 84 PRO A C 1
ATOM 649 O O . PRO A 1 84 ? -2.470 -4.478 17.876 1.00 66.50 84 PRO A O 1
ATOM 652 N N . LEU A 1 85 ? -1.444 -5.525 16.153 1.00 75.75 85 LEU A N 1
ATOM 653 C CA . LEU A 1 85 ? -1.160 -4.336 15.353 1.00 75.75 85 LEU A CA 1
ATOM 654 C C . LEU A 1 85 ? -2.447 -3.534 15.092 1.00 75.75 85 LEU A C 1
ATOM 656 O O . LEU A 1 85 ? -3.301 -3.930 14.291 1.00 75.75 85 LEU A O 1
ATOM 660 N N . ARG A 1 86 ? -2.594 -2.388 15.765 1.00 81.25 86 ARG A N 1
ATOM 661 C CA . ARG A 1 86 ? -3.734 -1.478 15.595 1.00 81.25 86 ARG A CA 1
ATOM 662 C C . ARG A 1 86 ? -3.390 -0.421 14.560 1.00 81.25 86 ARG A C 1
ATOM 664 O O . ARG A 1 86 ? -2.936 0.668 14.903 1.00 81.25 86 ARG A O 1
ATOM 671 N N . MET A 1 87 ? -3.612 -0.761 13.294 1.00 87.25 87 MET A N 1
ATOM 672 C CA . MET A 1 87 ? -3.334 0.143 12.180 1.00 87.25 87 MET A CA 1
ATOM 673 C C . MET A 1 87 ? -4.208 1.404 12.227 1.00 87.25 87 MET A C 1
ATOM 675 O O . MET A 1 87 ? -5.417 1.337 12.461 1.00 87.25 87 MET A O 1
ATOM 679 N N . ALA A 1 88 ? -3.591 2.555 11.972 1.00 87.06 88 ALA A N 1
ATOM 680 C CA . ALA A 1 88 ? -4.261 3.841 11.949 1.00 87.06 88 ALA A CA 1
ATOM 681 C C . ALA A 1 88 ? -5.268 3.932 10.796 1.00 87.06 88 ALA A C 1
ATOM 683 O O . ALA A 1 88 ? -5.024 3.495 9.669 1.00 87.06 88 ALA A O 1
ATOM 684 N N . MET A 1 89 ? -6.402 4.564 11.085 1.00 86.88 89 MET A N 1
ATOM 685 C CA . MET A 1 89 ? -7.492 4.749 10.130 1.00 86.88 89 MET A CA 1
ATOM 686 C C . MET A 1 89 ? -7.390 6.105 9.431 1.00 86.88 89 MET A C 1
ATOM 688 O O . MET A 1 89 ? -6.941 7.089 10.024 1.00 86.88 89 MET A O 1
ATOM 692 N N . VAL A 1 90 ? -7.875 6.205 8.198 1.00 86.69 90 VAL A N 1
ATOM 693 C CA . VAL A 1 90 ? -8.078 7.507 7.553 1.00 86.69 90 VAL A CA 1
ATOM 694 C C . VAL A 1 90 ? -9.272 8.206 8.217 1.00 86.69 90 VAL A C 1
ATOM 696 O O . VAL A 1 90 ? -10.308 7.567 8.420 1.00 86.69 90 VAL A O 1
ATOM 699 N N . PRO A 1 91 ? -9.160 9.492 8.595 1.00 72.38 91 PRO A N 1
ATOM 700 C CA . PRO A 1 91 ? -10.302 10.254 9.084 1.00 72.38 91 PRO A CA 1
ATOM 701 C C . PRO A 1 91 ? -11.285 10.489 7.931 1.00 72.38 91 PRO A C 1
ATOM 703 O O . PRO A 1 91 ? -11.097 11.383 7.114 1.00 72.38 91 PRO A O 1
ATOM 706 N N . ASP A 1 92 ? -12.329 9.669 7.849 1.00 68.81 92 ASP A N 1
ATOM 707 C CA . ASP A 1 92 ? -13.371 9.800 6.833 1.00 68.81 92 ASP A CA 1
ATOM 708 C C . ASP A 1 92 ? -14.659 10.356 7.449 1.00 68.81 92 ASP A C 1
ATOM 710 O O . ASP A 1 92 ? -15.456 9.638 8.058 1.00 68.81 92 ASP A O 1
ATOM 714 N N . SER A 1 93 ? -14.850 11.668 7.304 1.00 59.25 93 SER A N 1
ATOM 715 C CA . SER A 1 93 ? -16.036 12.375 7.791 1.00 59.25 93 SER A CA 1
ATOM 716 C C . SER A 1 93 ? -17.269 12.181 6.902 1.00 59.25 93 SER A C 1
ATOM 718 O O . SER A 1 93 ? -18.377 12.489 7.341 1.00 59.25 93 SER A O 1
ATOM 720 N N . GLN A 1 94 ? -17.108 11.668 5.677 1.00 62.59 94 GLN A N 1
ATOM 721 C CA . GLN A 1 94 ? -18.175 11.637 4.674 1.00 62.59 94 GLN A CA 1
ATOM 722 C C . GLN A 1 94 ? -18.741 10.236 4.447 1.00 62.59 94 GLN A C 1
ATOM 724 O O . GLN A 1 94 ? -19.960 10.078 4.385 1.00 62.59 94 GLN A O 1
ATOM 729 N N . SER A 1 95 ? -17.892 9.211 4.321 1.00 63.38 95 SER A N 1
ATOM 730 C CA . SER A 1 95 ? -18.334 7.912 3.797 1.00 63.38 95 SER A CA 1
ATOM 731 C C . SER A 1 95 ? -18.594 6.841 4.863 1.00 63.38 95 SER A C 1
ATOM 733 O O . SER A 1 95 ? -19.062 5.753 4.532 1.00 63.38 95 SER A O 1
ATOM 735 N N . LYS A 1 96 ? -18.368 7.137 6.156 1.00 75.06 96 LYS A N 1
ATOM 736 C CA . LYS A 1 96 ? -18.452 6.187 7.296 1.00 75.06 96 LYS A CA 1
ATOM 737 C C . LYS A 1 96 ? -17.623 4.901 7.112 1.00 75.06 96 LYS A C 1
ATOM 739 O O . LYS A 1 96 ? -17.701 4.013 7.964 1.00 75.06 96 LYS A O 1
ATOM 744 N N . ARG A 1 97 ? -16.841 4.789 6.034 1.00 83.56 97 ARG A N 1
ATOM 745 C CA . ARG A 1 97 ? -16.028 3.618 5.732 1.00 83.56 97 ARG A CA 1
ATOM 746 C C . ARG A 1 97 ? -14.839 3.575 6.667 1.00 83.56 97 ARG A C 1
ATOM 748 O O . ARG A 1 97 ? -14.156 4.567 6.909 1.00 83.56 97 ARG A O 1
ATOM 755 N N . ARG A 1 98 ? -14.571 2.383 7.174 1.00 87.75 98 ARG A N 1
ATOM 756 C CA . ARG A 1 98 ? -13.404 2.083 7.986 1.00 87.75 98 ARG A CA 1
ATOM 757 C C . ARG A 1 98 ? -12.262 1.737 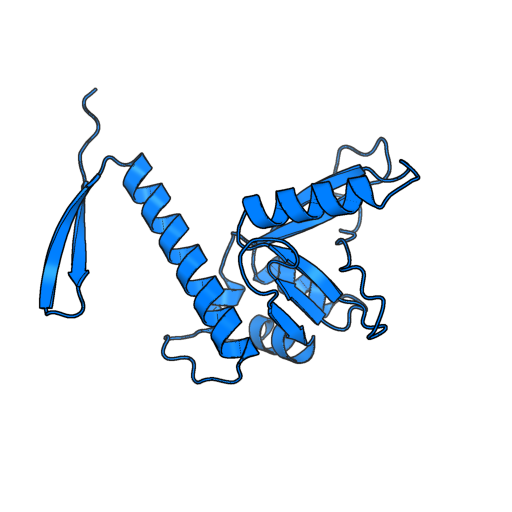7.045 1.00 87.75 98 ARG A C 1
ATOM 759 O O . ARG A 1 98 ? -12.098 0.578 6.682 1.00 87.75 98 ARG A O 1
ATOM 766 N N . LEU A 1 99 ? -11.483 2.740 6.655 1.00 90.19 99 LEU A N 1
ATOM 767 C CA . LEU A 1 99 ? -10.319 2.562 5.788 1.00 90.19 99 LEU A CA 1
ATOM 768 C C . LEU A 1 99 ? -9.015 2.687 6.576 1.00 90.19 99 LEU A C 1
ATOM 770 O O . LEU A 1 99 ? -8.812 3.669 7.290 1.00 90.19 99 LEU A O 1
ATOM 774 N N . ILE A 1 100 ? -8.133 1.703 6.427 1.00 91.50 100 ILE A N 1
ATOM 775 C CA . ILE A 1 100 ? -6.783 1.731 7.004 1.00 91.50 100 ILE A CA 1
ATOM 776 C C . ILE A 1 100 ? -5.874 2.607 6.140 1.00 91.50 100 ILE A C 1
ATOM 778 O O . ILE A 1 100 ? -5.955 2.553 4.915 1.00 91.50 100 ILE A O 1
ATOM 782 N N . ALA A 1 101 ? -5.011 3.405 6.764 1.00 92.00 101 ALA A N 1
ATOM 783 C CA . ALA A 1 101 ? -3.994 4.180 6.065 1.00 92.00 101 ALA A CA 1
ATOM 784 C C . ALA A 1 101 ? -2.709 3.355 5.895 1.00 92.00 101 ALA A C 1
ATOM 786 O O . ALA A 1 101 ? -2.179 2.819 6.870 1.00 92.00 101 ALA A O 1
ATOM 787 N N . ALA A 1 102 ? -2.191 3.295 4.671 1.00 93.62 102 ALA A N 1
ATOM 788 C CA . ALA A 1 102 ? -0.874 2.749 4.369 1.00 93.62 102 ALA A CA 1
ATOM 789 C C . ALA A 1 102 ? -0.111 3.675 3.422 1.00 93.62 102 ALA A C 1
ATOM 791 O O . ALA A 1 102 ? -0.698 4.520 2.746 1.00 93.62 102 ALA A O 1
ATOM 792 N N . PHE A 1 103 ? 1.204 3.517 3.362 1.00 92.12 103 PHE A N 1
ATOM 793 C CA . PHE A 1 103 ? 2.072 4.413 2.611 1.00 92.12 103 PHE A CA 1
ATOM 794 C C . PHE A 1 103 ? 3.140 3.610 1.882 1.00 92.12 103 PHE A C 1
ATOM 796 O O . PHE A 1 103 ? 3.725 2.689 2.443 1.00 92.12 103 PHE A O 1
ATOM 803 N N . THR A 1 104 ? 3.388 3.948 0.624 1.00 89.75 104 THR A N 1
ATOM 804 C CA . THR A 1 104 ? 4.500 3.388 -0.166 1.00 89.75 104 THR A CA 1
ATOM 805 C C . THR A 1 104 ? 5.757 4.245 -0.055 1.00 89.75 104 THR A C 1
ATOM 807 O O . THR A 1 104 ? 6.853 3.777 -0.361 1.00 89.75 104 THR A O 1
ATOM 810 N N . ALA A 1 105 ? 5.604 5.487 0.412 1.00 83.38 105 ALA A N 1
ATOM 811 C CA . ALA A 1 105 ? 6.668 6.462 0.555 1.00 83.38 105 ALA A CA 1
ATOM 812 C C . ALA A 1 105 ? 6.686 7.062 1.972 1.00 83.38 105 ALA A C 1
ATOM 814 O O . ALA A 1 105 ? 5.646 7.317 2.586 1.00 83.38 105 ALA A O 1
ATOM 815 N N . ASN A 1 106 ? 7.891 7.263 2.510 1.00 83.88 106 ASN A N 1
ATOM 816 C CA . ASN A 1 106 ? 8.078 7.742 3.882 1.00 83.88 106 ASN A CA 1
ATOM 817 C C . ASN A 1 106 ? 7.636 9.205 4.054 1.00 83.88 106 ASN A C 1
ATOM 819 O O . ASN A 1 106 ? 7.131 9.578 5.102 1.00 83.88 106 ASN A O 1
ATOM 823 N N . ASP A 1 107 ? 7.782 10.045 3.034 1.00 85.31 107 ASP A N 1
ATOM 824 C CA . ASP A 1 107 ? 7.319 11.436 3.065 1.00 85.31 107 ASP A CA 1
ATOM 825 C C . ASP A 1 107 ? 5.793 11.536 3.245 1.00 85.31 107 ASP A C 1
ATOM 827 O O . ASP A 1 107 ? 5.327 12.281 4.108 1.00 85.31 107 ASP A O 1
ATOM 831 N N . ALA A 1 108 ? 5.017 10.730 2.516 1.00 85.25 108 ALA A N 1
ATOM 832 C CA . ALA A 1 108 ? 3.562 10.640 2.650 1.00 85.25 108 ALA A CA 1
ATOM 833 C C . ALA A 1 108 ? 3.134 10.234 4.075 1.00 85.25 108 ALA A C 1
ATOM 835 O O . ALA A 1 108 ? 2.208 10.814 4.651 1.00 85.25 108 ALA A O 1
ATOM 836 N N . LEU A 1 109 ? 3.863 9.288 4.679 1.00 87.50 109 LEU A N 1
ATOM 837 C CA . LEU A 1 109 ? 3.688 8.900 6.078 1.00 87.50 109 LEU A CA 1
ATOM 838 C C . LEU A 1 109 ? 3.935 10.084 7.027 1.00 87.50 109 LEU A C 1
ATOM 840 O O . LEU A 1 109 ? 3.102 10.348 7.894 1.00 87.50 109 LEU A O 1
ATOM 844 N N . GLN A 1 110 ? 5.047 10.812 6.864 1.00 87.69 110 GLN A N 1
ATOM 845 C CA . GLN A 1 110 ? 5.371 11.966 7.716 1.00 87.69 110 GLN A CA 1
ATOM 846 C C . GLN A 1 110 ? 4.290 13.052 7.636 1.00 87.69 110 GLN A C 1
ATOM 848 O O . GLN A 1 110 ? 3.883 13.595 8.664 1.00 87.69 110 GLN A O 1
ATOM 853 N N . PHE A 1 111 ? 3.766 13.332 6.437 1.00 86.06 111 PHE A N 1
ATOM 854 C CA . PHE A 1 111 ? 2.653 14.270 6.273 1.00 86.06 111 PHE A CA 1
ATOM 855 C C . PHE A 1 111 ? 1.395 13.816 7.013 1.00 86.06 111 PHE A C 1
ATOM 857 O O . PHE A 1 111 ? 0.726 14.636 7.643 1.00 86.06 111 PHE A O 1
ATOM 864 N N . PHE A 1 112 ? 1.078 12.521 6.970 1.00 86.75 112 PHE A N 1
ATOM 865 C CA . PHE A 1 112 ? -0.067 11.982 7.695 1.00 86.75 112 PHE A CA 1
ATOM 866 C C . PHE A 1 112 ? 0.107 12.085 9.215 1.00 86.75 112 PHE A C 1
ATOM 868 O O . PHE A 1 112 ? -0.839 12.466 9.905 1.00 86.75 112 PHE A O 1
ATOM 875 N N . VAL A 1 113 ? 1.304 11.789 9.740 1.00 86.50 113 VAL A N 1
ATOM 876 C CA . VAL A 1 113 ? 1.620 11.945 11.171 1.00 86.50 113 VAL A CA 1
ATOM 877 C C . VAL A 1 113 ? 1.444 13.401 11.597 1.00 86.50 113 VAL A C 1
ATOM 879 O O . VAL A 1 113 ? 0.685 13.666 12.525 1.00 86.50 113 VAL A O 1
ATOM 882 N N . ALA A 1 114 ? 2.037 14.348 10.866 1.00 85.44 114 ALA A N 1
ATOM 883 C CA . ALA A 1 114 ? 1.916 15.773 11.171 1.00 85.44 114 ALA A CA 1
ATOM 884 C C . ALA A 1 114 ? 0.454 16.261 11.132 1.00 85.44 114 ALA A C 1
ATOM 886 O O . ALA A 1 114 ? 0.015 17.004 12.011 1.00 85.44 114 ALA A O 1
ATOM 887 N N . ALA A 1 115 ? -0.331 15.814 10.144 1.00 82.19 115 ALA A N 1
ATOM 888 C CA . ALA A 1 115 ? -1.752 16.148 10.044 1.00 82.19 115 ALA A CA 1
ATOM 889 C C . ALA A 1 115 ? -2.572 15.570 11.212 1.00 82.19 115 ALA A C 1
ATOM 891 O O . ALA A 1 115 ? -3.474 16.230 11.732 1.00 82.19 115 ALA A O 1
ATOM 892 N N . ARG A 1 116 ? -2.250 14.347 11.650 1.00 80.25 116 ARG A N 1
ATOM 893 C CA . ARG A 1 116 ? -2.868 13.700 12.813 1.00 80.25 116 ARG A CA 1
ATOM 894 C C . ARG A 1 116 ? -2.514 14.394 14.120 1.00 80.25 116 ARG A C 1
ATOM 896 O O . ARG A 1 116 ? -3.416 14.632 14.915 1.00 80.25 116 ARG A O 1
ATOM 903 N N . GLU A 1 117 ? -1.251 14.744 14.331 1.00 80.19 117 GLU A N 1
ATOM 904 C CA . GLU A 1 117 ? -0.798 15.479 15.517 1.00 80.19 117 GLU A CA 1
ATOM 905 C C . GLU A 1 117 ? -1.446 16.862 15.613 1.00 80.19 117 GLU A C 1
ATOM 907 O O . GLU A 1 117 ? -1.846 17.280 16.696 1.00 80.19 117 GLU A O 1
ATOM 912 N N . ALA A 1 118 ? -1.631 17.547 14.482 1.00 78.00 118 ALA A N 1
ATOM 913 C CA . ALA A 1 118 ? -2.347 18.820 14.442 1.00 78.00 118 ALA A CA 1
ATOM 914 C C . ALA A 1 118 ? -3.843 18.681 14.794 1.00 78.00 118 ALA A C 1
ATOM 916 O O . ALA A 1 118 ? -4.438 19.614 15.334 1.00 78.00 118 ALA A O 1
ATOM 917 N N . ALA A 1 119 ? -4.457 17.532 14.492 1.00 73.56 119 ALA A N 1
ATOM 918 C CA . ALA A 1 119 ? -5.869 17.258 14.765 1.00 73.56 119 ALA A CA 1
ATOM 919 C C . ALA A 1 119 ? -6.126 16.659 16.163 1.00 73.56 119 ALA A C 1
ATOM 921 O O . ALA A 1 119 ? -7.215 16.827 16.716 1.00 73.56 119 ALA A O 1
ATOM 922 N N . ALA A 1 120 ? -5.156 15.944 16.737 1.00 65.88 120 ALA A N 1
ATOM 923 C CA . ALA A 1 120 ? -5.289 15.259 18.016 1.00 65.88 120 ALA A CA 1
ATOM 924 C C . ALA A 1 120 ? -5.031 16.216 19.193 1.00 65.88 120 ALA A C 1
ATOM 926 O O . ALA A 1 120 ? -3.899 16.571 19.503 1.00 65.88 120 ALA A O 1
ATOM 927 N N . GLN A 1 121 ? -6.095 16.605 19.901 1.00 53.06 121 GLN A N 1
ATOM 928 C CA . GLN A 1 121 ? -6.005 17.430 21.117 1.00 53.06 121 GLN A CA 1
ATOM 929 C C . GLN A 1 121 ? -5.641 16.630 22.388 1.00 53.06 121 GLN A C 1
ATOM 931 O O . GLN A 1 121 ? -5.470 17.222 23.452 1.00 53.06 121 GLN A O 1
ATOM 936 N N . THR A 1 122 ? -5.502 15.302 22.312 1.00 52.00 122 THR A N 1
ATOM 937 C CA . THR A 1 122 ? -5.279 14.413 23.470 1.00 52.00 122 THR A CA 1
ATOM 938 C C . THR A 1 122 ? -4.220 13.342 23.160 1.00 52.00 122 THR A C 1
ATOM 940 O O . THR A 1 122 ? -4.297 12.642 22.156 1.00 52.00 122 THR A O 1
ATOM 943 N N . ARG A 1 123 ? -3.190 13.266 24.019 1.00 57.62 123 ARG A N 1
ATOM 944 C CA . ARG A 1 123 ? -1.881 12.589 23.841 1.00 57.62 123 ARG A CA 1
ATOM 945 C C . ARG A 1 123 ? -1.824 11.130 24.345 1.00 57.62 123 ARG A C 1
ATOM 947 O O . ARG A 1 123 ? -0.781 10.692 24.818 1.00 57.62 123 ARG A O 1
ATOM 954 N N . GLU A 1 124 ? -2.924 10.384 24.328 1.00 60.75 124 GLU A N 1
ATOM 955 C CA . GLU A 1 124 ? -2.965 9.084 25.030 1.00 60.75 124 GLU A CA 1
ATOM 956 C C . GLU A 1 124 ? -2.396 7.893 24.239 1.00 60.75 124 GLU A C 1
ATOM 958 O O . GLU A 1 124 ? -2.172 6.835 24.821 1.00 60.75 124 GLU A O 1
ATOM 963 N N . GLU A 1 125 ? -2.106 8.052 22.946 1.00 68.50 125 GLU A N 1
ATOM 964 C CA . GLU A 1 125 ? -1.578 6.978 22.097 1.00 68.50 125 GLU A CA 1
ATOM 965 C C . GLU A 1 125 ? -0.281 7.414 21.409 1.00 68.50 125 GLU A C 1
ATOM 967 O O . GLU A 1 125 ? -0.212 8.488 20.805 1.00 68.50 125 GLU A O 1
ATOM 972 N N . GLN A 1 126 ? 0.749 6.567 21.483 1.00 74.06 126 GLN A N 1
ATOM 973 C CA . GLN A 1 126 ? 1.987 6.762 20.737 1.00 74.06 126 GLN A CA 1
ATOM 974 C C . GLN A 1 126 ? 1.850 6.090 19.371 1.00 74.06 126 GLN A C 1
ATOM 976 O O . GLN A 1 126 ? 1.617 4.884 19.277 1.00 74.06 126 GLN A O 1
ATOM 981 N N . LEU A 1 127 ? 1.992 6.873 18.301 1.00 78.50 127 LEU A N 1
ATOM 982 C CA . LEU A 1 127 ? 1.998 6.348 16.939 1.00 78.50 127 LEU A CA 1
ATOM 983 C C . LEU A 1 127 ? 3.411 5.897 16.575 1.00 78.50 127 LEU A C 1
ATOM 985 O O . LEU A 1 127 ? 4.354 6.686 16.622 1.00 78.50 127 LEU A O 1
ATOM 989 N N . VAL A 1 128 ? 3.547 4.634 16.184 1.00 83.94 128 VAL A N 1
ATOM 990 C CA . VAL A 1 128 ? 4.811 4.058 15.718 1.00 83.94 128 VAL A CA 1
ATOM 991 C C . VAL A 1 128 ? 4.654 3.610 14.273 1.00 83.94 128 VAL A C 1
ATOM 993 O O . VAL A 1 128 ? 3.674 2.955 13.917 1.00 83.94 128 VAL A O 1
ATOM 996 N N . SER A 1 129 ? 5.617 3.984 13.432 1.00 87.81 129 SER A N 1
ATOM 997 C CA . SER A 1 129 ? 5.691 3.495 12.056 1.00 87.81 129 SER A CA 1
ATOM 998 C C . SER A 1 129 ? 6.184 2.057 12.043 1.00 87.81 129 SER A C 1
ATOM 1000 O O . SER A 1 129 ? 7.223 1.749 12.625 1.00 87.81 129 SER A O 1
ATOM 1002 N N . VAL A 1 130 ? 5.443 1.193 11.360 1.00 89.44 130 VAL A N 1
ATOM 1003 C CA . VAL A 1 130 ? 5.793 -0.207 11.143 1.00 89.44 130 VAL A CA 1
ATOM 1004 C C . VAL A 1 130 ? 5.877 -0.443 9.644 1.00 89.44 130 VAL A C 1
ATOM 1006 O O . VAL A 1 130 ? 4.967 -0.084 8.893 1.00 89.44 130 VAL A O 1
ATOM 1009 N N . GLN A 1 131 ? 6.981 -1.043 9.210 1.00 91.38 131 GLN A N 1
ATOM 1010 C CA . GLN A 1 131 ? 7.149 -1.493 7.837 1.00 91.38 131 GLN A CA 1
ATOM 1011 C C . GLN A 1 131 ? 6.651 -2.934 7.719 1.00 91.38 131 GLN A C 1
ATOM 1013 O O . GLN A 1 131 ? 7.068 -3.795 8.488 1.00 91.38 131 GLN A O 1
ATOM 1018 N N . LEU A 1 132 ? 5.771 -3.181 6.754 1.00 91.19 132 LEU A N 1
ATOM 1019 C CA . LEU A 1 132 ? 5.176 -4.480 6.470 1.00 91.19 132 LEU A CA 1
ATOM 1020 C C . LEU A 1 132 ? 5.446 -4.892 5.022 1.00 91.19 132 LEU A C 1
ATOM 1022 O O . LEU A 1 132 ? 5.499 -4.069 4.099 1.00 91.19 132 LEU A O 1
ATOM 1026 N N . SER A 1 133 ? 5.540 -6.199 4.813 1.00 92.56 133 SER A N 1
ATOM 1027 C CA . SER A 1 133 ? 5.360 -6.798 3.496 1.00 92.56 133 SER A CA 1
ATOM 1028 C C . SER A 1 133 ? 3.908 -6.730 3.039 1.00 92.56 133 SER A C 1
ATOM 1030 O O . SER A 1 133 ? 2.986 -6.599 3.843 1.00 92.56 133 SER A O 1
ATOM 1032 N N . GLY A 1 134 ? 3.680 -6.837 1.731 1.00 92.50 134 GLY A N 1
ATOM 1033 C CA . GLY A 1 134 ? 2.332 -6.909 1.180 1.00 92.50 134 GLY A CA 1
ATOM 1034 C C . GLY A 1 134 ? 1.573 -8.112 1.730 1.00 92.50 134 GLY A C 1
ATOM 1035 O O . GLY A 1 134 ? 0.403 -7.982 2.072 1.00 92.50 134 GLY A O 1
ATOM 1036 N N . LEU A 1 135 ? 2.236 -9.256 1.906 1.00 92.50 135 LEU A N 1
ATOM 1037 C CA . LEU A 1 135 ? 1.631 -10.443 2.505 1.00 92.50 135 LEU A CA 1
ATOM 1038 C C . LEU A 1 135 ? 1.145 -10.175 3.937 1.00 92.50 135 LEU A C 1
ATOM 1040 O O . LEU A 1 135 ? 0.007 -10.514 4.262 1.00 92.50 135 LEU A O 1
ATOM 1044 N N . GLU A 1 136 ? 1.952 -9.510 4.766 1.00 92.38 136 GLU A N 1
ATOM 1045 C CA . GLU A 1 136 ? 1.555 -9.109 6.122 1.00 92.38 136 GLU A CA 1
ATOM 1046 C C . GLU A 1 136 ? 0.435 -8.065 6.090 1.00 92.38 136 GLU A C 1
ATOM 1048 O O . GLU A 1 136 ? -0.600 -8.248 6.730 1.00 92.38 136 GLU A O 1
ATOM 1053 N N . LEU A 1 137 ? 0.591 -6.999 5.300 1.00 93.12 137 LEU A N 1
ATOM 1054 C CA . LEU A 1 137 ? -0.383 -5.914 5.182 1.00 93.12 137 LEU A CA 1
ATOM 1055 C C . LEU A 1 137 ? -1.756 -6.431 4.736 1.00 93.12 137 LEU A C 1
ATOM 1057 O O . LEU A 1 137 ? -2.771 -6.184 5.392 1.00 93.12 137 LEU A O 1
ATOM 1061 N N . PHE A 1 138 ? -1.800 -7.163 3.622 1.00 92.75 138 PHE A N 1
ATOM 1062 C CA . PHE A 1 138 ? -3.040 -7.717 3.086 1.00 92.75 138 PHE A CA 1
ATOM 1063 C C . PHE A 1 138 ? -3.586 -8.844 3.969 1.00 92.75 138 PHE A C 1
ATOM 1065 O O . PHE A 1 138 ? -4.806 -8.968 4.086 1.00 92.75 138 PHE A O 1
ATOM 1072 N N . GLY A 1 139 ? -2.725 -9.600 4.657 1.00 90.31 139 GLY A N 1
ATOM 1073 C CA . GLY A 1 139 ? -3.121 -10.569 5.680 1.00 90.31 139 GLY A CA 1
ATOM 1074 C C . GLY A 1 139 ? -3.848 -9.910 6.856 1.00 90.31 139 GLY A C 1
ATOM 1075 O O . GLY A 1 139 ? -4.966 -10.307 7.200 1.00 90.31 139 GLY A O 1
ATOM 1076 N N . HIS A 1 140 ? -3.280 -8.839 7.416 1.00 89.75 140 HIS A N 1
ATOM 1077 C CA . HIS A 1 140 ? -3.923 -8.061 8.473 1.00 89.75 140 HIS A CA 1
ATOM 1078 C C . HIS A 1 140 ? -5.246 -7.443 8.003 1.00 89.75 140 HIS A C 1
ATOM 1080 O O . HIS A 1 140 ? -6.244 -7.494 8.725 1.00 89.75 140 HIS A O 1
ATOM 1086 N N . LEU A 1 141 ? -5.303 -6.913 6.776 1.00 88.94 141 LEU A N 1
ATOM 1087 C CA . LEU A 1 141 ? -6.538 -6.369 6.200 1.00 88.94 141 LEU A CA 1
ATOM 1088 C C . LEU A 1 141 ? -7.620 -7.434 6.033 1.00 88.94 141 LEU A C 1
ATOM 1090 O O . LEU A 1 141 ? -8.784 -7.180 6.356 1.00 88.94 141 LEU A O 1
ATOM 1094 N N . ALA A 1 142 ? -7.249 -8.630 5.572 1.00 86.56 142 ALA A N 1
ATOM 1095 C CA . ALA A 1 142 ? -8.174 -9.741 5.397 1.00 86.56 142 ALA A CA 1
ATOM 1096 C C . ALA A 1 142 ? -8.804 -10.174 6.730 1.00 86.56 142 ALA A C 1
ATOM 1098 O O . ALA A 1 142 ? -10.003 -10.467 6.747 1.00 86.56 142 ALA A O 1
ATOM 1099 N N . GLY A 1 143 ? -8.043 -10.139 7.831 1.00 83.50 143 GLY A N 1
ATOM 1100 C CA . GLY A 1 143 ? -8.519 -10.426 9.190 1.00 83.50 143 GLY A CA 1
ATOM 1101 C C . GLY A 1 143 ? -9.228 -9.265 9.903 1.00 83.50 143 GLY A C 1
ATOM 1102 O O . GLY A 1 143 ? -9.942 -9.488 10.877 1.00 83.50 143 GLY A O 1
ATOM 1103 N N . SER A 1 144 ? -9.071 -8.027 9.430 1.00 86.00 144 SER A N 1
ATOM 1104 C CA . SER A 1 144 ? -9.643 -6.838 10.078 1.00 86.00 144 SER A CA 1
ATOM 1105 C C . SER A 1 144 ? -11.156 -6.675 9.843 1.00 86.00 144 SER A C 1
ATOM 1107 O O . SER A 1 144 ? -11.758 -7.336 8.998 1.00 86.00 144 SER A O 1
ATOM 1109 N N . SER A 1 145 ? -11.798 -5.749 10.563 1.00 86.69 145 SER A N 1
ATOM 1110 C CA . SER A 1 145 ? -13.171 -5.296 10.261 1.00 86.69 145 SER A CA 1
ATOM 1111 C C . SER A 1 145 ? -13.211 -4.067 9.341 1.00 86.69 145 SER A C 1
ATOM 1113 O O . SER A 1 145 ? -14.263 -3.449 9.201 1.00 86.69 145 SER A O 1
ATOM 1115 N N . ALA A 1 146 ? -12.076 -3.693 8.741 1.00 88.69 146 ALA A N 1
ATOM 1116 C CA . ALA A 1 146 ? -11.994 -2.563 7.827 1.00 88.69 146 ALA A CA 1
ATOM 1117 C C . ALA A 1 146 ? -12.684 -2.878 6.490 1.00 88.69 146 ALA A C 1
ATOM 1119 O O . ALA A 1 146 ? -12.679 -4.019 6.019 1.00 88.69 146 ALA A O 1
ATOM 1120 N N . ASP A 1 147 ? -13.245 -1.844 5.870 1.00 90.50 147 ASP A N 1
ATOM 1121 C CA . ASP A 1 147 ? -13.878 -1.900 4.548 1.00 90.50 147 ASP A CA 1
ATOM 1122 C C . ASP A 1 147 ? -12.838 -1.868 3.417 1.00 90.50 147 ASP A C 1
ATOM 1124 O O . ASP A 1 147 ? -13.134 -2.196 2.267 1.00 90.50 147 ASP A O 1
ATOM 1128 N N . GLY A 1 148 ? -11.604 -1.469 3.732 1.00 90.88 148 GLY A N 1
ATOM 1129 C CA . GLY A 1 148 ? -10.534 -1.349 2.758 1.00 90.88 148 GLY A CA 1
ATOM 1130 C C . GLY A 1 148 ? -9.297 -0.642 3.298 1.00 90.88 148 GLY A C 1
ATOM 1131 O O . GLY A 1 148 ? -9.105 -0.485 4.506 1.00 90.88 148 GLY A O 1
ATOM 1132 N N . ILE A 1 149 ? -8.465 -0.208 2.362 1.00 92.88 149 ILE A N 1
ATOM 1133 C CA . ILE A 1 149 ? -7.189 0.466 2.594 1.00 92.88 149 ILE A CA 1
ATOM 1134 C C . ILE A 1 149 ? -7.086 1.690 1.687 1.00 92.88 149 ILE A C 1
ATOM 1136 O O . ILE A 1 149 ? -7.588 1.681 0.564 1.00 92.88 149 ILE A O 1
ATOM 1140 N N . VAL A 1 150 ? -6.428 2.737 2.169 1.00 92.62 150 VAL A N 1
ATOM 1141 C CA . VAL A 1 150 ? -6.049 3.908 1.382 1.00 92.62 150 VAL A CA 1
ATOM 1142 C C . VAL A 1 150 ? -4.539 4.042 1.424 1.00 92.62 150 VAL A C 1
ATOM 1144 O O . VAL A 1 150 ? -3.953 4.179 2.499 1.00 92.62 150 VAL A O 1
ATOM 1147 N N . PHE A 1 151 ? -3.924 4.028 0.248 1.00 92.25 151 PHE A N 1
ATOM 1148 C CA . PHE A 1 151 ? -2.508 4.307 0.082 1.00 92.25 151 PHE A CA 1
ATOM 1149 C C . PHE A 1 151 ? -2.272 5.803 -0.089 1.00 92.25 151 PHE A C 1
ATOM 1151 O O . PHE A 1 151 ? -3.028 6.470 -0.799 1.00 92.25 151 PHE A O 1
ATOM 1158 N N . ASN A 1 152 ? -1.211 6.302 0.549 1.00 89.81 152 ASN A N 1
ATOM 1159 C CA . ASN A 1 152 ? -0.747 7.686 0.458 1.00 89.81 152 ASN A CA 1
ATOM 1160 C C . ASN A 1 152 ? -1.883 8.688 0.726 1.00 89.81 152 ASN A C 1
ATOM 1162 O O . ASN A 1 152 ? -2.127 9.616 -0.038 1.00 89.81 152 ASN A O 1
ATOM 1166 N N . ALA A 1 153 ? -2.607 8.472 1.833 1.00 86.56 153 ALA A N 1
ATOM 1167 C CA . ALA A 1 153 ? -3.774 9.271 2.220 1.00 86.56 153 ALA A CA 1
ATOM 1168 C C . ALA A 1 153 ? -3.467 10.770 2.417 1.00 86.56 153 ALA A C 1
ATOM 1170 O O . ALA A 1 153 ? -4.369 11.605 2.360 1.00 86.56 153 ALA A O 1
ATOM 1171 N N . CYS A 1 154 ? -2.200 11.104 2.658 1.00 81.19 154 CYS A N 1
ATOM 1172 C CA . CYS A 1 154 ? -1.682 12.463 2.694 1.00 81.19 154 CYS A CA 1
ATOM 1173 C C . CYS A 1 154 ? -0.385 12.516 1.887 1.00 81.19 154 CYS A C 1
ATOM 1175 O O . CYS A 1 154 ? 0.403 11.575 1.931 1.00 81.19 154 CYS A O 1
ATOM 1177 N N . GLY A 1 155 ? -0.157 13.620 1.180 1.00 76.12 155 GLY A N 1
ATOM 1178 C CA . GLY A 1 155 ? 1.042 13.816 0.374 1.00 76.12 155 GLY A CA 1
ATOM 1179 C C . GLY A 1 155 ? 0.746 14.488 -0.968 1.00 76.12 155 GLY A C 1
ATOM 1180 O O . GLY A 1 155 ? -0.381 14.924 -1.208 1.00 76.12 155 GLY A O 1
ATOM 1181 N N . PRO A 1 156 ? 1.764 14.600 -1.835 1.00 72.88 156 PRO A N 1
ATOM 1182 C CA . PRO A 1 156 ? 1.628 15.223 -3.150 1.00 72.88 156 PRO A CA 1
ATOM 1183 C C . PRO A 1 156 ? 0.907 14.331 -4.172 1.00 72.88 156 PRO A C 1
ATOM 1185 O O . PRO A 1 156 ? 0.427 14.830 -5.188 1.00 72.88 156 PRO A O 1
ATOM 1188 N N . THR A 1 157 ? 0.849 13.020 -3.932 1.00 76.62 157 THR A N 1
ATOM 1189 C CA . THR A 1 157 ? 0.162 12.059 -4.797 1.00 76.62 157 THR A CA 1
ATOM 1190 C C . THR A 1 157 ? -1.307 11.922 -4.404 1.00 76.62 157 THR A C 1
ATOM 1192 O O . THR A 1 157 ? -1.693 12.146 -3.256 1.00 76.62 157 THR A O 1
ATOM 1195 N N . GLN A 1 158 ? -2.155 11.582 -5.376 1.00 81.38 158 GLN A N 1
ATOM 1196 C CA . GLN A 1 158 ? -3.575 11.362 -5.117 1.00 81.38 158 GLN A CA 1
ATOM 1197 C C . GLN A 1 158 ? -3.761 10.109 -4.239 1.00 81.38 158 GLN A C 1
ATOM 1199 O O . GLN A 1 158 ? -3.175 9.073 -4.561 1.00 81.38 158 GLN A O 1
ATOM 1204 N N . PRO A 1 159 ? -4.595 10.161 -3.182 1.00 87.31 159 PRO A N 1
ATOM 1205 C CA . PRO A 1 159 ? -4.905 8.992 -2.368 1.00 87.31 159 PRO A CA 1
ATOM 1206 C C . PRO A 1 159 ? -5.522 7.862 -3.192 1.00 87.31 159 PRO A C 1
ATOM 1208 O O . PRO A 1 159 ? -6.440 8.089 -3.983 1.00 87.31 159 PRO A O 1
ATOM 1211 N N . ILE A 1 160 ? -5.064 6.633 -2.958 1.00 90.44 160 ILE A N 1
ATOM 1212 C CA . ILE A 1 160 ? -5.518 5.450 -3.694 1.00 90.44 160 ILE A CA 1
ATOM 1213 C C . ILE A 1 160 ? -6.289 4.538 -2.749 1.00 90.44 160 ILE A C 1
ATOM 1215 O O . ILE A 1 160 ? -5.701 3.844 -1.922 1.00 90.44 160 ILE A O 1
ATOM 1219 N N . ALA A 1 161 ? -7.613 4.519 -2.880 1.00 90.75 161 ALA A N 1
ATOM 1220 C CA . ALA A 1 161 ? -8.472 3.650 -2.085 1.00 90.75 161 ALA A CA 1
ATOM 1221 C C . ALA A 1 161 ? -8.716 2.311 -2.793 1.00 90.75 161 ALA A C 1
ATOM 1223 O O . ALA A 1 161 ? -9.170 2.293 -3.941 1.00 90.75 161 ALA A O 1
ATOM 1224 N N . LEU A 1 162 ? -8.485 1.203 -2.084 1.00 90.44 162 LEU A N 1
ATOM 1225 C CA . LEU A 1 162 ? -8.859 -0.149 -2.497 1.00 90.44 162 LEU A CA 1
ATOM 1226 C C . LEU A 1 162 ? -9.866 -0.751 -1.513 1.00 90.44 162 LEU A C 1
ATOM 1228 O O . LEU A 1 162 ? -9.722 -0.636 -0.294 1.00 90.44 162 LEU A O 1
ATOM 1232 N N . GLN A 1 163 ? -10.871 -1.435 -2.057 1.00 90.62 163 GLN A N 1
ATOM 1233 C CA . GLN A 1 163 ? -11.853 -2.186 -1.275 1.00 90.62 163 GLN A CA 1
ATOM 1234 C C . GLN A 1 163 ? -11.254 -3.487 -0.734 1.00 90.62 163 GLN A C 1
ATOM 1236 O O . GLN A 1 163 ? -10.312 -4.044 -1.305 1.00 90.62 163 GLN A O 1
ATOM 1241 N N . ARG A 1 164 ? -11.838 -4.011 0.344 1.00 89.88 164 ARG A N 1
ATOM 1242 C CA . ARG A 1 164 ? -11.423 -5.274 0.967 1.00 89.88 164 ARG A CA 1
ATOM 1243 C C . ARG A 1 164 ? -11.431 -6.465 0.002 1.00 89.88 164 ARG A C 1
ATOM 1245 O O . ARG A 1 164 ? -10.627 -7.382 0.131 1.00 89.88 164 ARG A O 1
ATOM 1252 N N . GLU A 1 165 ? -12.336 -6.490 -0.963 1.00 90.06 165 GLU A N 1
ATOM 1253 C CA . GLU A 1 165 ? -12.431 -7.561 -1.956 1.00 90.06 165 GLU A CA 1
ATOM 1254 C C . GLU A 1 165 ? -11.177 -7.601 -2.835 1.00 90.06 165 GLU A C 1
ATOM 1256 O O . GLU A 1 165 ? -10.636 -8.672 -3.107 1.00 90.06 165 GLU A O 1
ATOM 1261 N N . VAL A 1 166 ? -10.668 -6.425 -3.20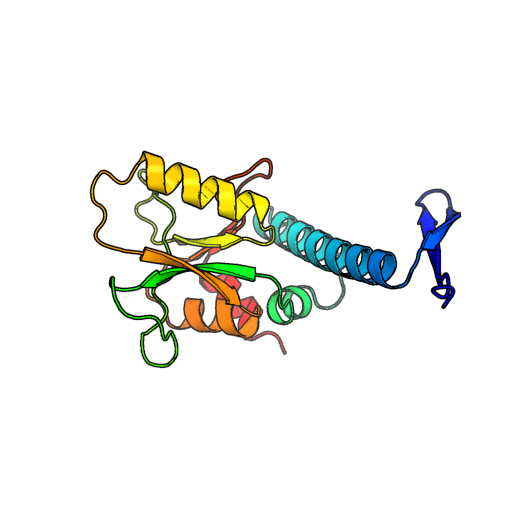5 1.00 88.88 166 VAL A N 1
ATOM 1262 C CA . VAL A 1 166 ? -9.443 -6.281 -3.996 1.00 88.88 166 VAL A CA 1
ATOM 1263 C C . VAL A 1 166 ? -8.230 -6.733 -3.185 1.00 88.88 166 VAL A C 1
ATOM 1265 O O . VAL A 1 166 ? -7.382 -7.458 -3.699 1.00 88.88 166 VAL A O 1
ATOM 1268 N N . THR A 1 167 ? -8.161 -6.384 -1.897 1.00 88.38 167 THR A N 1
ATOM 1269 C CA . THR A 1 167 ? -7.046 -6.811 -1.035 1.00 88.38 167 THR A CA 1
ATOM 1270 C C . THR A 1 167 ? -7.026 -8.326 -0.829 1.00 88.38 167 THR A C 1
ATOM 1272 O O . THR A 1 167 ? -5.959 -8.936 -0.866 1.00 88.38 167 THR A O 1
ATOM 1275 N N . LYS A 1 168 ? -8.199 -8.964 -0.710 1.00 90.44 168 LYS A N 1
ATOM 1276 C CA . LYS A 1 168 ? -8.321 -10.431 -0.695 1.00 90.44 168 LYS A CA 1
ATOM 1277 C C . LYS A 1 168 ? -7.877 -11.064 -2.014 1.00 90.44 168 LYS A C 1
ATOM 1279 O O . LYS A 1 168 ? -7.233 -12.109 -1.986 1.00 90.44 168 LYS A O 1
ATOM 1284 N N . ALA A 1 169 ? -8.211 -10.456 -3.154 1.00 90.50 169 ALA A N 1
ATOM 1285 C CA . ALA A 1 169 ? -7.779 -10.946 -4.462 1.00 90.50 169 ALA A CA 1
ATOM 1286 C C . ALA A 1 169 ? -6.250 -10.892 -4.618 1.00 90.50 169 ALA A C 1
ATOM 1288 O O . ALA A 1 169 ? -5.659 -11.837 -5.131 1.00 90.50 169 ALA A O 1
ATOM 1289 N N . ILE A 1 170 ? -5.612 -9.828 -4.116 1.00 90.50 170 ILE A N 1
ATOM 1290 C CA . ILE A 1 170 ? -4.148 -9.702 -4.102 1.00 90.50 170 ILE A CA 1
ATOM 1291 C C . ILE A 1 170 ? -3.513 -10.787 -3.222 1.00 90.50 170 ILE A C 1
ATOM 1293 O O . ILE A 1 170 ? -2.562 -11.441 -3.646 1.00 90.50 170 ILE A O 1
ATOM 1297 N N . LEU A 1 171 ? -4.049 -11.010 -2.017 1.00 90.75 171 LEU A N 1
ATOM 1298 C CA . LEU A 1 171 ? -3.510 -11.996 -1.075 1.00 90.75 171 LEU A CA 1
ATOM 1299 C C . LEU A 1 171 ? -3.604 -13.436 -1.606 1.00 90.75 171 LEU A C 1
ATOM 1301 O O . LEU A 1 171 ? -2.657 -14.204 -1.462 1.00 90.75 171 LEU A O 1
ATOM 1305 N N . ASN A 1 172 ? -4.731 -13.783 -2.234 1.00 89.75 172 ASN A N 1
ATOM 1306 C CA . ASN A 1 172 ? -5.020 -15.133 -2.727 1.00 89.75 172 ASN A CA 1
ATOM 1307 C C . ASN A 1 172 ? -4.491 -15.410 -4.144 1.00 89.75 172 ASN A C 1
ATOM 1309 O O . ASN A 1 172 ? -4.804 -16.457 -4.712 1.00 89.75 172 ASN A O 1
ATOM 1313 N N . TYR A 1 173 ? -3.746 -14.478 -4.744 1.00 89.06 173 TYR A N 1
ATOM 1314 C CA . TYR A 1 173 ? -3.133 -14.706 -6.051 1.00 89.06 173 TYR A CA 1
ATOM 1315 C C . TYR A 1 173 ? -2.164 -15.904 -5.974 1.00 89.06 173 TYR A C 1
ATOM 1317 O O . TYR A 1 173 ? -1.472 -16.029 -4.966 1.00 89.06 173 TYR A O 1
ATOM 1325 N N . PRO A 1 174 ? -2.119 -16.811 -6.963 1.00 77.25 174 PRO A N 1
ATOM 1326 C CA . PRO A 1 174 ? -1.217 -17.965 -6.933 1.00 77.25 174 PRO A CA 1
ATOM 1327 C C . PRO A 1 174 ? 0.276 -17.595 -6.992 1.00 77.25 174 PRO A C 1
ATOM 1329 O O . PRO A 1 174 ? 0.629 -16.462 -7.399 1.00 77.25 174 PRO A O 1
#

Organism: Chrysotila carterae (NCBI:txid13221)

Secondary structure (DSSP, 8-state):
-PPPPEEEEEE-TTS-EEEEEE-HHHHHHHHHHHHHHHHHHHHHHHHHT----SSSHHHHHHS---EEEEEEEETT----TTS---BPBP--SSS---EEEEESSHHHHHHHHHHHHHH-----EEEEEEEE-HHHHHHHHHHSS-SEEEESSSSSSPPEEEEHHHHHHHHT--

Radius of gyration: 18.52 Å; chains: 1; bounding box: 58×37×57 Å

pLDDT: mean 81.58, std 10.34, range [47.12, 93.62]